Protein AF-D1YFZ2-F1 (afdb_monomer_lite)

Sequence (78 aa):
MGTTALSRLLDHKYEISKVHGKIIKNTSILELNDKKDGYVWSKEKYTVVPQYHPAAVFYNRKLTDIIAQDWLNVKPLI

pLDDT: mean 94.45, std 3.0, range [78.19, 97.75]

Structure (mmCIF, N/CA/C/O backbone):
data_AF-D1YFZ2-F1
#
_en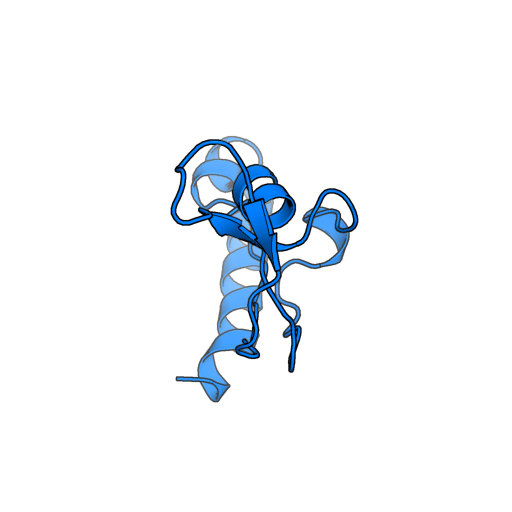try.id   AF-D1YFZ2-F1
#
loop_
_atom_site.group_PDB
_atom_site.id
_atom_site.type_symbol
_atom_site.label_atom_id
_atom_site.label_alt_id
_atom_site.label_comp_id
_atom_site.label_asym_id
_atom_site.label_entity_id
_atom_site.label_seq_id
_atom_site.pdbx_PDB_ins_code
_atom_site.Cartn_x
_atom_site.Cartn_y
_atom_site.Cartn_z
_atom_site.occupancy
_atom_site.B_iso_or_equiv
_atom_site.auth_seq_id
_atom_site.auth_comp_id
_atom_site.auth_asym_id
_atom_site.auth_atom_id
_atom_site.pdbx_PDB_model_num
ATOM 1 N N . MET A 1 1 ? 0.423 6.605 -1.814 1.00 87.38 1 ME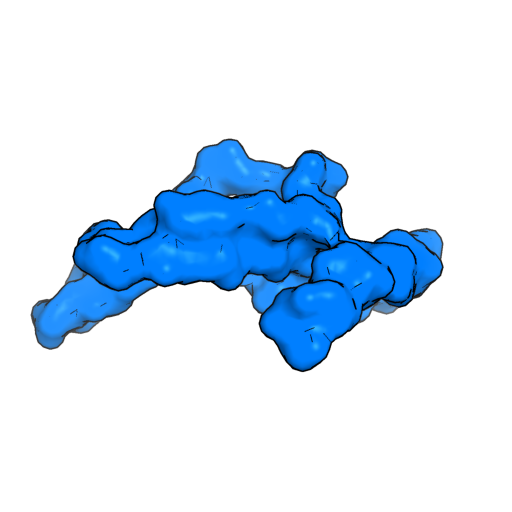T A N 1
ATOM 2 C CA . MET A 1 1 ? 1.291 5.717 -2.625 1.00 87.38 1 MET A CA 1
ATOM 3 C C . MET A 1 1 ? 2.619 5.517 -1.912 1.00 87.38 1 MET A C 1
ATOM 5 O O . MET A 1 1 ? 2.980 6.362 -1.099 1.00 87.38 1 MET A O 1
ATOM 9 N N . GLY A 1 2 ? 3.332 4.426 -2.193 1.00 94.38 2 GLY A N 1
ATOM 10 C CA . GLY A 1 2 ? 4.584 4.065 -1.521 1.00 94.38 2 GLY A CA 1
ATOM 11 C C . GLY A 1 2 ? 4.407 3.287 -0.212 1.00 94.38 2 GLY A C 1
ATOM 12 O O . GLY A 1 2 ? 3.288 3.077 0.261 1.00 94.38 2 GLY A O 1
ATOM 13 N N 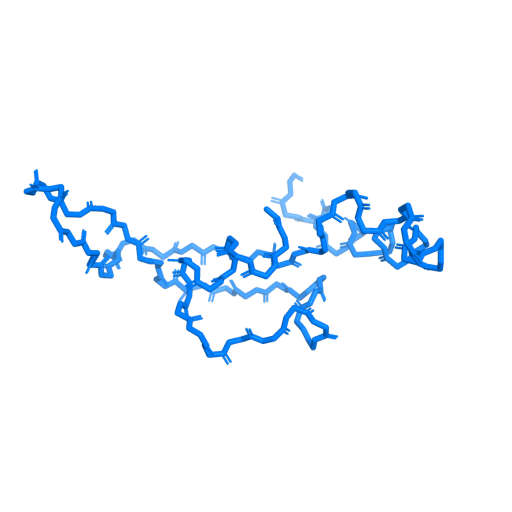. THR A 1 3 ? 5.536 2.870 0.370 1.00 95.81 3 THR A N 1
ATOM 14 C CA . THR A 1 3 ? 5.599 1.969 1.534 1.00 95.81 3 THR A CA 1
ATOM 15 C C . THR A 1 3 ? 4.852 2.510 2.746 1.00 95.81 3 THR A C 1
ATOM 17 O O . THR A 1 3 ? 4.040 1.792 3.310 1.00 95.81 3 THR A O 1
ATOM 20 N N . THR A 1 4 ? 5.048 3.780 3.115 1.00 95.38 4 THR A N 1
ATOM 21 C CA . THR A 1 4 ? 4.416 4.361 4.312 1.00 95.38 4 THR A CA 1
ATOM 22 C C . THR A 1 4 ? 2.893 4.301 4.247 1.00 95.38 4 THR A C 1
ATOM 24 O O . THR A 1 4 ? 2.248 3.898 5.209 1.00 95.38 4 THR A O 1
ATOM 27 N N . ALA A 1 5 ? 2.306 4.649 3.098 1.00 95.56 5 ALA A N 1
ATOM 28 C CA . ALA A 1 5 ? 0.859 4.581 2.911 1.00 95.56 5 ALA A CA 1
ATOM 29 C C . ALA A 1 5 ? 0.349 3.131 2.947 1.00 95.56 5 ALA A C 1
ATOM 31 O O . ALA A 1 5 ? -0.685 2.861 3.550 1.00 95.56 5 ALA A O 1
ATOM 32 N N . LEU A 1 6 ? 1.089 2.201 2.332 1.00 96.75 6 LEU A N 1
ATOM 33 C CA . LEU A 1 6 ? 0.754 0.778 2.344 1.00 96.75 6 LEU A CA 1
ATOM 34 C C . LEU A 1 6 ? 0.767 0.216 3.769 1.00 96.75 6 LEU A C 1
ATOM 36 O O . LEU A 1 6 ? -0.221 -0.379 4.188 1.00 96.75 6 LEU A O 1
ATOM 40 N N . SER A 1 7 ? 1.842 0.463 4.523 1.00 95.75 7 SER A N 1
ATOM 41 C CA . SER A 1 7 ? 1.973 0.019 5.912 1.00 95.75 7 SER A CA 1
ATOM 42 C C . SER A 1 7 ? 0.920 0.651 6.812 1.00 95.75 7 SER A C 1
ATOM 44 O O . SER A 1 7 ? 0.362 -0.010 7.678 1.00 95.75 7 SER A O 1
ATOM 46 N N . ARG A 1 8 ? 0.581 1.922 6.578 1.00 95.50 8 ARG A N 1
ATOM 47 C CA . ARG A 1 8 ? -0.473 2.600 7.332 1.00 95.50 8 ARG A CA 1
ATOM 48 C C . ARG A 1 8 ? -1.846 1.962 7.118 1.00 95.50 8 ARG A C 1
ATOM 50 O O . ARG A 1 8 ? -2.613 1.915 8.073 1.00 95.50 8 ARG A O 1
ATOM 57 N N . LEU A 1 9 ? -2.169 1.519 5.901 1.00 96.69 9 LEU A N 1
ATOM 58 C CA . LEU A 1 9 ? -3.477 0.939 5.574 1.00 96.69 9 LEU A CA 1
ATOM 59 C C . LEU A 1 9 ? -3.568 -0.556 5.880 1.00 96.69 9 LEU A C 1
ATOM 61 O O . LEU A 1 9 ? -4.614 -1.008 6.334 1.00 96.69 9 LEU A O 1
ATOM 65 N N . LEU A 1 10 ? -2.508 -1.317 5.607 1.00 96.12 10 LEU A N 1
ATOM 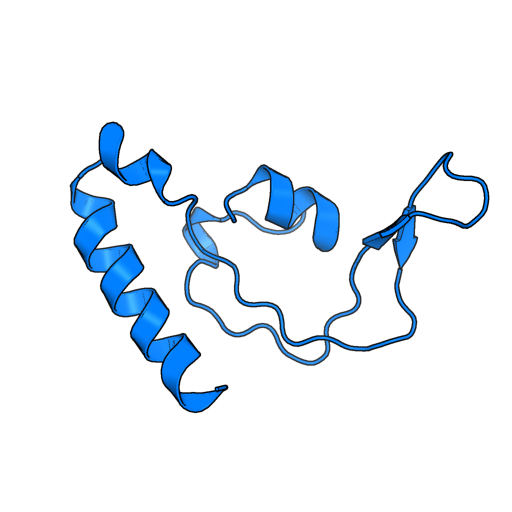66 C CA . LEU A 1 10 ? -2.515 -2.784 5.629 1.00 96.12 10 LEU A CA 1
ATOM 67 C C . LEU A 1 10 ? -1.567 -3.386 6.667 1.00 96.12 10 LEU A C 1
ATOM 69 O O . LEU A 1 10 ? -1.310 -4.592 6.620 1.00 96.12 10 LEU A O 1
ATOM 73 N N . ASP A 1 11 ? -1.076 -2.561 7.593 1.00 91.69 11 ASP A N 1
ATOM 74 C CA . ASP A 1 11 ? -0.026 -2.913 8.547 1.00 91.69 11 ASP A CA 1
ATOM 75 C C . ASP A 1 11 ? 1.306 -3.260 7.835 1.00 91.69 11 ASP A C 1
ATOM 77 O O . ASP A 1 11 ? 1.419 -3.268 6.605 1.00 91.69 11 ASP A O 1
ATOM 81 N N . HIS A 1 12 ? 2.369 -3.542 8.583 1.00 91.56 12 HIS A N 1
ATOM 82 C CA . HIS A 1 12 ? 3.712 -3.825 8.055 1.00 91.56 12 HIS A CA 1
ATOM 83 C C . HIS A 1 12 ? 3.859 -5.211 7.391 1.00 91.56 12 HIS A C 1
ATOM 85 O O . HIS A 1 12 ? 4.961 -5.742 7.271 1.00 91.56 12 HIS A O 1
ATOM 91 N N . LYS A 1 13 ? 2.754 -5.808 6.931 1.00 88.81 13 LYS A N 1
ATOM 92 C CA . LYS A 1 13 ? 2.710 -7.158 6.341 1.00 88.81 13 LYS A CA 1
ATOM 93 C C . LYS A 1 13 ? 3.161 -7.205 4.884 1.00 88.81 13 LYS A C 1
ATOM 95 O O . LYS A 1 13 ? 3.490 -8.276 4.378 1.00 88.81 13 LYS A O 1
ATOM 100 N N . TYR A 1 14 ? 3.149 -6.064 4.202 1.00 92.88 14 TYR A N 1
ATOM 101 C CA . TYR A 1 14 ? 3.407 -5.979 2.771 1.00 92.88 14 TYR A CA 1
ATOM 102 C C . TYR A 1 14 ? 4.635 -5.131 2.467 1.00 92.88 14 TYR A C 1
ATOM 104 O O . TYR A 1 14 ? 4.835 -4.056 3.028 1.00 92.88 14 TYR A O 1
ATOM 112 N N . GLU A 1 15 ? 5.421 -5.595 1.502 1.00 94.50 15 GLU A N 1
ATOM 113 C CA . GLU A 1 15 ? 6.577 -4.880 0.977 1.00 94.50 15 GLU A CA 1
ATOM 114 C C . GLU A 1 15 ? 6.243 -4.339 -0.412 1.00 94.50 15 GLU A C 1
ATOM 116 O O . GLU A 1 15 ? 5.887 -5.112 -1.304 1.00 94.50 15 GLU A O 1
ATOM 121 N N . ILE A 1 16 ? 6.366 -3.021 -0.619 1.00 95.38 16 ILE A N 1
ATOM 122 C CA . ILE A 1 16 ? 5.924 -2.389 -1.872 1.00 95.38 16 ILE A CA 1
ATOM 123 C C . ILE A 1 16 ? 6.602 -2.992 -3.110 1.00 95.38 16 ILE A C 1
ATOM 125 O O . ILE A 1 16 ? 5.948 -3.186 -4.128 1.00 95.38 16 ILE A O 1
ATOM 129 N N . SER A 1 17 ? 7.875 -3.376 -2.992 1.00 94.25 17 SER A N 1
ATOM 130 C CA . SER A 1 17 ? 8.665 -4.015 -4.050 1.00 94.25 17 SER A CA 1
ATOM 131 C C . SER A 1 17 ? 8.092 -5.351 -4.534 1.00 94.25 17 SER A C 1
ATOM 133 O O . SER A 1 17 ? 8.376 -5.766 -5.650 1.00 94.25 17 SER A O 1
ATOM 135 N N . LYS A 1 18 ? 7.275 -6.025 -3.714 1.00 95.50 18 LYS A N 1
ATOM 136 C CA . LYS A 1 18 ? 6.678 -7.334 -4.017 1.00 95.50 18 LYS A CA 1
ATOM 137 C C . LYS A 1 18 ? 5.222 -7.247 -4.454 1.00 95.50 18 LYS A C 1
ATOM 139 O O . LYS A 1 18 ? 4.694 -8.224 -4.997 1.00 95.50 18 LYS A O 1
ATOM 144 N N . VAL A 1 19 ? 4.541 -6.140 -4.148 1.00 95.75 19 VAL A N 1
ATOM 145 C CA . VAL A 1 19 ? 3.085 -6.019 -4.334 1.00 95.75 19 VAL A CA 1
ATOM 146 C C . VAL A 1 19 ? 2.628 -4.813 -5.143 1.00 95.75 19 VAL A C 1
ATOM 148 O O . VAL A 1 19 ? 1.423 -4.667 -5.338 1.00 95.75 19 VAL A O 1
ATOM 151 N N . HIS A 1 20 ? 3.542 -3.971 -5.632 1.00 95.75 20 HIS A N 1
ATOM 152 C CA . HIS A 1 20 ? 3.184 -2.911 -6.573 1.00 95.75 20 HIS A CA 1
ATOM 153 C C . HIS A 1 20 ? 2.431 -3.483 -7.791 1.00 95.75 20 HIS A C 1
ATOM 155 O O . HIS A 1 20 ? 2.671 -4.618 -8.210 1.00 95.75 20 HIS A O 1
ATOM 161 N N . GLY A 1 21 ? 1.439 -2.739 -8.283 1.00 94.12 21 GLY A N 1
ATOM 162 C CA . GLY A 1 21 ? 0.633 -3.112 -9.448 1.00 94.12 21 GLY A CA 1
ATOM 163 C C . GLY A 1 21 ? -0.347 -4.271 -9.234 1.00 94.12 21 GLY A C 1
ATOM 164 O O . GLY A 1 21 ? -1.130 -4.564 -10.138 1.00 94.12 21 GLY A O 1
ATOM 165 N N . LYS A 1 22 ? -0.350 -4.932 -8.067 1.00 95.19 22 LYS A N 1
ATOM 166 C CA . LYS A 1 22 ? -1.282 -6.029 -7.760 1.00 95.19 22 LYS A CA 1
ATOM 167 C C . LYS A 1 22 ? -2.622 -5.498 -7.263 1.00 95.19 22 LYS A C 1
ATOM 169 O O . LYS A 1 22 ? -2.680 -4.586 -6.444 1.00 95.19 22 LYS A O 1
ATOM 174 N N . ILE A 1 23 ? -3.704 -6.136 -7.699 1.00 95.56 23 ILE A N 1
ATOM 175 C CA . ILE A 1 23 ? -5.058 -5.845 -7.221 1.00 95.56 23 ILE A CA 1
ATOM 176 C C . ILE A 1 23 ? -5.344 -6.723 -6.001 1.00 95.56 23 ILE A C 1
ATOM 178 O O . ILE A 1 23 ? -5.503 -7.938 -6.130 1.00 95.56 23 ILE A O 1
ATOM 182 N N . ILE A 1 24 ? -5.439 -6.116 -4.819 1.00 94.69 24 ILE A N 1
ATOM 183 C CA . ILE A 1 24 ? -5.787 -6.805 -3.573 1.00 94.69 24 ILE A CA 1
ATOM 184 C C . ILE A 1 24 ? -7.265 -6.528 -3.275 1.00 94.69 24 ILE A C 1
ATOM 186 O O . ILE A 1 24 ? -7.632 -5.442 -2.830 1.00 94.69 24 ILE A O 1
ATOM 190 N N . LYS A 1 25 ? -8.139 -7.491 -3.579 1.00 95.31 25 LYS A N 1
ATOM 191 C CA . LYS A 1 25 ? -9.598 -7.351 -3.415 1.00 95.31 25 LYS A CA 1
ATOM 192 C C . LYS A 1 25 ? -10.051 -7.676 -1.989 1.00 95.31 25 LYS A C 1
ATOM 194 O O . LYS A 1 25 ? -9.334 -8.330 -1.236 1.00 95.31 25 LYS A O 1
ATOM 199 N N . ASN A 1 26 ? -11.277 -7.269 -1.657 1.00 95.81 26 ASN A N 1
ATOM 200 C CA . ASN A 1 26 ? -11.995 -7.659 -0.437 1.00 95.81 26 ASN A CA 1
ATOM 201 C C . ASN A 1 26 ? -11.179 -7.474 0.861 1.00 95.81 26 ASN A C 1
ATOM 203 O O . ASN A 1 26 ? -11.166 -8.331 1.747 1.00 95.81 26 ASN A O 1
ATOM 207 N N . THR A 1 27 ? -10.445 -6.367 0.955 1.00 96.00 27 THR A N 1
ATOM 208 C CA . THR A 1 27 ? -9.475 -6.124 2.026 1.00 96.00 27 THR A CA 1
ATOM 209 C C . THR A 1 27 ? -9.991 -5.052 2.979 1.00 96.00 27 THR A C 1
ATOM 211 O O . THR A 1 27 ? -10.433 -3.993 2.540 1.00 96.00 27 THR A O 1
ATOM 214 N N . SER A 1 28 ? -9.948 -5.326 4.286 1.00 97.44 28 SER A N 1
ATOM 215 C CA . SER A 1 28 ? -10.153 -4.288 5.307 1.00 97.44 28 SER A CA 1
ATOM 216 C C . SER A 1 28 ? -8.897 -3.425 5.419 1.00 97.44 28 SER A C 1
ATOM 218 O O . SER A 1 28 ? -7.790 -3.938 5.262 1.00 97.44 28 SER A O 1
ATOM 220 N N . ILE A 1 29 ? -9.063 -2.143 5.732 1.00 97.75 29 ILE A N 1
ATOM 221 C CA . ILE A 1 29 ? -7.963 -1.192 5.939 1.00 97.75 29 ILE A CA 1
ATOM 222 C C . ILE A 1 29 ? -8.000 -0.623 7.357 1.00 97.75 29 ILE A C 1
ATOM 224 O O . ILE A 1 29 ? -9.035 -0.651 8.016 1.00 97.75 29 ILE A O 1
ATOM 228 N N . LEU A 1 30 ? -6.874 -0.112 7.840 1.00 97.69 30 LEU A N 1
ATOM 229 C CA . LEU A 1 30 ? -6.800 0.594 9.115 1.00 97.69 30 LEU A CA 1
ATOM 230 C C . LEU A 1 30 ? -7.327 2.029 8.977 1.00 97.69 30 LEU A C 1
ATOM 232 O O . LEU A 1 30 ? -6.716 2.871 8.313 1.00 97.69 30 LEU A O 1
ATOM 236 N N . GLU A 1 31 ? -8.401 2.339 9.689 1.00 97.00 31 GLU A N 1
ATOM 237 C CA . GLU A 1 31 ? -9.022 3.663 9.768 1.00 97.00 31 GLU A CA 1
ATOM 238 C C . GLU A 1 31 ? -8.732 4.303 11.133 1.00 97.00 31 GLU A C 1
ATOM 240 O O . GLU A 1 31 ? -8.481 3.607 12.118 1.00 97.00 31 GLU A O 1
ATOM 245 N N . LEU A 1 32 ? -8.690 5.640 11.186 1.00 96.50 32 LEU A N 1
ATOM 246 C CA . LEU A 1 32 ? -8.539 6.369 12.450 1.00 96.50 32 LEU A CA 1
ATOM 247 C C . LEU A 1 32 ? -9.784 6.131 13.304 1.00 96.50 32 LEU A C 1
ATOM 249 O O . LEU A 1 32 ? -10.897 6.279 12.809 1.00 96.50 32 LEU A O 1
ATOM 253 N N . ASN A 1 33 ? -9.593 5.761 14.568 1.00 96.31 33 ASN A N 1
ATOM 254 C CA . ASN A 1 33 ? -10.712 5.576 15.482 1.00 96.31 33 ASN A CA 1
ATOM 255 C C . ASN A 1 33 ? -11.356 6.924 15.873 1.00 96.31 33 ASN A C 1
ATOM 257 O O . ASN A 1 33 ? -10.750 7.988 15.731 1.00 96.31 33 ASN A O 1
ATOM 261 N N . ASP A 1 34 ? -12.571 6.882 16.424 1.00 96.06 34 ASP A N 1
ATOM 262 C CA . ASP A 1 34 ? -13.319 8.094 16.804 1.00 96.06 34 ASP A CA 1
ATOM 263 C C . ASP A 1 34 ? -12.596 8.947 17.857 1.00 96.06 34 ASP A C 1
ATOM 265 O O . ASP A 1 34 ? -12.714 10.173 17.877 1.00 96.06 34 ASP A O 1
ATOM 269 N N . LYS A 1 35 ? -11.808 8.294 18.720 1.00 96.94 35 LYS A N 1
ATOM 270 C CA . LYS A 1 35 ? -10.997 8.940 19.761 1.00 96.94 35 LYS A CA 1
ATOM 271 C C . LYS A 1 35 ? -9.752 9.644 19.211 1.00 96.94 35 LYS A C 1
ATOM 273 O O . LYS A 1 35 ? -9.133 10.418 19.934 1.00 96.94 35 LYS A O 1
ATOM 278 N N . LYS A 1 36 ? -9.408 9.414 17.940 1.00 95.25 36 LYS A N 1
ATOM 279 C CA . LYS A 1 36 ? -8.225 9.940 17.242 1.00 95.25 36 LYS A CA 1
ATOM 280 C C . LYS A 1 36 ? -6.890 9.593 17.911 1.00 95.25 36 LYS A C 1
ATOM 282 O O . LYS A 1 36 ? -5.904 10.296 17.708 1.00 95.25 36 LYS A O 1
ATOM 287 N N . ASP A 1 37 ? -6.849 8.507 18.674 1.00 96.31 37 ASP A N 1
ATOM 288 C CA . ASP A 1 37 ? -5.675 8.045 19.426 1.00 96.31 37 ASP A CA 1
ATOM 289 C C . ASP A 1 37 ? -5.123 6.704 18.912 1.00 96.31 37 ASP A C 1
ATOM 291 O O . ASP A 1 37 ? -4.106 6.214 19.402 1.00 96.31 37 ASP A O 1
ATOM 295 N N . GLY A 1 38 ? -5.757 6.114 17.896 1.00 95.25 38 GLY A N 1
ATOM 296 C CA . GLY A 1 38 ? -5.332 4.836 17.345 1.00 95.25 38 GLY A CA 1
ATOM 297 C C . GLY A 1 38 ? -6.056 4.449 16.062 1.00 95.25 38 GLY A C 1
ATOM 298 O O . GLY A 1 38 ? -6.840 5.214 15.496 1.00 95.25 38 GLY A O 1
ATOM 299 N N . TYR A 1 39 ? -5.781 3.229 15.604 1.00 96.50 39 TYR A N 1
ATOM 300 C CA . TYR A 1 39 ? -6.329 2.688 14.366 1.00 96.50 39 TYR A CA 1
ATOM 301 C C . TYR A 1 39 ? -7.113 1.406 14.609 1.00 96.50 39 TYR A C 1
ATOM 303 O O . TYR A 1 39 ? -6.719 0.569 15.420 1.00 96.50 39 TYR A O 1
ATOM 311 N N . VAL A 1 40 ? -8.213 1.249 13.880 1.00 97.56 40 VAL A N 1
ATOM 312 C CA . VAL A 1 40 ? -9.061 0.054 13.903 1.00 97.56 40 VAL A CA 1
ATOM 313 C C . VAL A 1 40 ? -9.307 -0.428 12.480 1.00 97.56 40 VAL A C 1
ATOM 315 O O . VAL A 1 40 ? -9.280 0.357 11.534 1.00 97.56 40 VAL A O 1
ATOM 318 N N . TRP A 1 41 ? -9.518 -1.730 12.308 1.00 97.75 41 TRP A N 1
ATOM 319 C CA . TRP A 1 41 ? -9.847 -2.283 10.997 1.00 97.75 41 TRP A CA 1
ATOM 320 C C . TRP A 1 41 ? -11.253 -1.871 10.562 1.00 97.75 41 TRP A C 1
ATOM 322 O O . TRP A 1 41 ? -12.209 -1.977 11.333 1.00 97.75 41 TRP A O 1
ATOM 332 N N . SER A 1 42 ? -11.371 -1.466 9.301 1.00 97.50 42 SER A N 1
ATOM 333 C CA . SER A 1 42 ? -12.631 -1.127 8.657 1.00 97.50 42 SER A CA 1
ATOM 334 C C . SER A 1 42 ? -13.561 -2.340 8.585 1.00 97.50 42 SER A C 1
ATOM 336 O O . SER A 1 42 ? -13.134 -3.473 8.313 1.00 97.50 42 SER A O 1
ATOM 338 N N . LYS A 1 43 ? -14.861 -2.089 8.772 1.00 96.88 43 LYS A N 1
ATOM 339 C CA . LYS A 1 43 ? -15.915 -3.073 8.471 1.00 96.88 43 LYS A CA 1
ATOM 340 C C . LYS A 1 43 ? -16.089 -3.233 6.961 1.00 96.88 43 LYS A C 1
ATOM 342 O O . LYS A 1 43 ? -16.225 -4.356 6.478 1.00 96.88 43 LYS A O 1
ATOM 347 N N . GLU A 1 44 ? -16.005 -2.116 6.240 1.00 97.56 44 GLU A N 1
ATOM 348 C CA . GLU A 1 44 ? -16.068 -2.075 4.783 1.00 97.56 44 GLU A CA 1
ATOM 349 C C . GLU A 1 44 ? -14.873 -2.776 4.138 1.00 97.56 44 GLU A C 1
ATOM 351 O O . GLU A 1 44 ? -13.768 -2.843 4.698 1.00 97.56 44 GLU A O 1
ATOM 356 N N . LYS A 1 45 ? -15.117 -3.306 2.938 1.00 97.38 45 LYS A N 1
ATOM 357 C CA . LYS A 1 45 ? -14.143 -4.058 2.153 1.00 97.38 45 LYS A CA 1
ATOM 358 C C . LYS A 1 45 ? -13.763 -3.273 0.914 1.00 97.38 45 LYS A C 1
ATOM 360 O O . LYS A 1 45 ? -14.609 -2.917 0.101 1.00 97.38 45 LYS A O 1
ATOM 365 N N . TYR A 1 46 ? -12.466 -3.065 0.753 1.00 96.81 46 TYR A N 1
ATOM 366 C CA . TYR A 1 46 ? -11.911 -2.253 -0.314 1.00 96.81 46 TYR A CA 1
ATOM 367 C C . TYR A 1 46 ? -11.118 -3.105 -1.300 1.00 96.81 46 TYR A C 1
ATOM 369 O O . TYR A 1 46 ? -10.607 -4.183 -0.976 1.00 96.81 46 TYR A O 1
ATOM 377 N N . THR A 1 47 ? -10.997 -2.587 -2.519 1.00 95.88 47 THR A N 1
ATOM 378 C CA . THR A 1 47 ? -9.955 -3.014 -3.448 1.00 95.88 47 THR A CA 1
ATOM 379 C C . THR A 1 47 ? -8.775 -2.069 -3.284 1.00 95.88 47 THR A C 1
ATOM 381 O O . THR A 1 47 ? -8.902 -0.870 -3.516 1.00 95.88 47 THR A O 1
ATOM 384 N N . VAL A 1 48 ? -7.634 -2.603 -2.861 1.00 95.62 48 VAL A N 1
ATOM 385 C CA . VAL A 1 48 ? -6.399 -1.843 -2.660 1.00 95.62 48 VAL A CA 1
ATOM 386 C C . VAL A 1 48 ? -5.434 -2.184 -3.785 1.00 95.62 48 VAL A C 1
ATOM 388 O O . VAL A 1 48 ? -5.149 -3.356 -4.029 1.00 95.62 48 VAL A O 1
ATOM 391 N N . VAL A 1 49 ? -4.908 -1.159 -4.456 1.00 96.12 49 VAL A N 1
ATOM 392 C CA . VAL A 1 49 ? -3.846 -1.314 -5.456 1.00 96.12 49 VAL A CA 1
ATOM 393 C C . VAL A 1 49 ? -2.589 -0.607 -4.951 1.00 96.12 49 VAL A C 1
ATOM 395 O O . VAL A 1 49 ? -2.500 0.622 -5.031 1.00 96.12 49 VAL A O 1
ATOM 398 N N . PRO A 1 50 ? -1.612 -1.342 -4.388 1.00 96.19 50 PRO A N 1
ATOM 399 C CA . PRO A 1 50 ? -0.340 -0.762 -3.999 1.00 96.19 50 PRO A CA 1
ATOM 400 C C . PRO A 1 50 ? 0.409 -0.268 -5.232 1.00 96.19 50 PRO A C 1
ATOM 402 O O . PRO A 1 50 ? 0.483 -0.952 -6.249 1.00 96.19 50 PRO A O 1
ATOM 405 N N . GLN A 1 51 ? 1.017 0.905 -5.124 1.00 95.56 51 GLN A N 1
ATOM 406 C CA . GLN A 1 51 ? 1.881 1.453 -6.163 1.00 95.56 51 GLN A CA 1
ATOM 407 C C . GLN A 1 51 ? 3.074 2.168 -5.547 1.00 95.56 51 GLN A C 1
ATOM 409 O O . GLN A 1 51 ? 2.987 2.700 -4.429 1.00 95.56 51 GLN A O 1
ATOM 414 N N . TYR A 1 52 ? 4.183 2.195 -6.287 1.00 96.12 52 TYR A N 1
ATOM 415 C CA . TYR A 1 52 ? 5.335 3.011 -5.928 1.00 96.12 52 TYR A CA 1
ATOM 416 C C . TYR A 1 52 ? 4.940 4.481 -5.771 1.00 96.12 52 TYR A C 1
ATOM 418 O O . TYR A 1 52 ? 4.010 4.981 -6.401 1.00 96.12 52 TYR A O 1
ATOM 426 N N . HIS A 1 53 ? 5.653 5.189 -4.897 1.00 94.06 53 HIS A N 1
ATOM 427 C CA . HIS A 1 53 ? 5.496 6.634 -4.809 1.00 94.06 53 HIS A CA 1
ATOM 428 C C . HIS A 1 53 ? 6.050 7.276 -6.095 1.00 94.06 53 HIS A C 1
ATOM 430 O O . HIS A 1 53 ? 7.185 6.954 -6.448 1.00 94.06 53 HIS A O 1
ATOM 436 N N . PRO A 1 54 ? 5.337 8.205 -6.765 1.00 91.44 54 PRO A N 1
ATOM 437 C CA . PRO A 1 54 ? 5.799 8.795 -8.025 1.00 91.44 54 PRO A CA 1
ATOM 438 C C . PRO A 1 54 ? 7.199 9.413 -7.93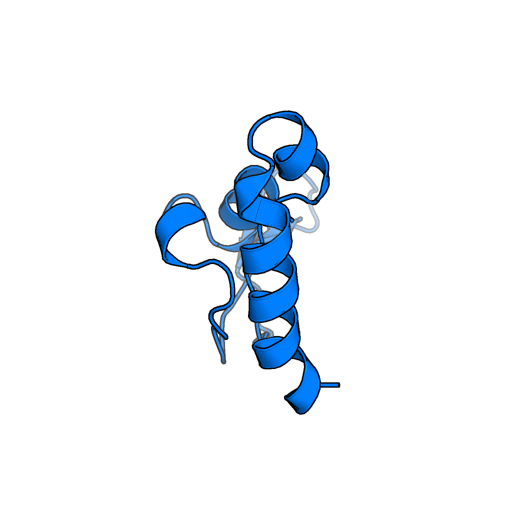3 1.00 91.44 54 PRO A C 1
ATOM 440 O O . PRO A 1 54 ? 8.015 9.223 -8.824 1.00 91.44 54 PRO A O 1
ATOM 443 N N . ALA A 1 55 ? 7.535 10.057 -6.809 1.00 93.25 55 ALA A N 1
ATOM 444 C CA . ALA A 1 55 ? 8.871 10.626 -6.590 1.00 93.25 55 ALA A CA 1
ATOM 445 C C . ALA A 1 55 ? 10.022 9.591 -6.561 1.00 93.25 55 ALA A C 1
ATOM 447 O O . ALA A 1 55 ? 11.184 9.977 -6.650 1.00 93.25 55 ALA A O 1
ATOM 448 N N . ALA A 1 56 ? 9.746 8.283 -6.465 1.00 93.00 56 ALA A N 1
ATOM 449 C CA . ALA A 1 56 ? 10.787 7.252 -6.489 1.00 93.00 56 ALA A CA 1
ATOM 450 C C . ALA A 1 56 ? 11.558 7.218 -7.824 1.00 93.00 56 ALA A C 1
ATOM 452 O O . ALA A 1 56 ? 12.722 6.814 -7.850 1.00 93.00 56 ALA A O 1
ATOM 453 N N . VAL A 1 57 ? 10.956 7.708 -8.916 1.00 94.31 57 VAL A N 1
ATOM 454 C CA . VAL A 1 57 ? 11.610 7.799 -10.233 1.00 94.31 57 VAL A CA 1
ATOM 455 C C . VAL A 1 57 ? 12.813 8.747 -10.243 1.00 94.31 57 VAL A C 1
ATOM 457 O O . VAL A 1 57 ? 13.718 8.562 -11.055 1.00 94.31 57 VAL A O 1
ATOM 460 N N . PHE A 1 58 ? 12.870 9.724 -9.325 1.00 95.06 58 PHE A N 1
ATOM 461 C CA . PHE A 1 58 ? 14.023 10.624 -9.198 1.00 95.06 58 PHE A CA 1
ATOM 462 C C . PHE A 1 58 ? 15.288 9.884 -8.750 1.00 95.06 58 PHE A C 1
ATOM 464 O O . PHE A 1 58 ? 16.388 10.272 -9.135 1.00 95.06 58 PHE A O 1
ATOM 471 N N . TYR A 1 59 ? 15.130 8.799 -7.990 1.00 91.81 59 TYR A N 1
ATOM 472 C CA . TYR A 1 59 ? 16.234 7.987 -7.475 1.00 91.81 59 TYR A CA 1
ATOM 473 C C . TYR A 1 59 ? 16.472 6.728 -8.313 1.00 91.81 59 TYR A C 1
ATOM 475 O O . TYR A 1 59 ? 17.598 6.247 -8.407 1.00 91.81 59 TYR A O 1
ATOM 483 N N . ASN A 1 60 ? 15.426 6.195 -8.949 1.00 93.38 60 ASN A N 1
ATOM 484 C CA . ASN A 1 60 ? 15.521 5.043 -9.835 1.00 93.38 60 ASN A CA 1
ATOM 485 C C . ASN A 1 60 ? 14.637 5.240 -11.071 1.00 93.38 60 ASN A C 1
ATOM 487 O O . ASN A 1 60 ? 13.465 4.866 -11.084 1.00 93.38 60 ASN A O 1
ATOM 491 N N . ARG A 1 61 ? 15.227 5.781 -12.143 1.00 92.69 61 ARG A N 1
ATOM 492 C CA . ARG A 1 61 ? 14.519 6.061 -13.403 1.00 92.69 61 ARG A CA 1
ATOM 493 C C . ARG A 1 61 ? 13.890 4.828 -14.056 1.00 92.69 61 ARG A C 1
ATOM 495 O O . ARG A 1 61 ? 12.916 4.982 -14.782 1.00 92.69 61 ARG A O 1
ATOM 502 N N . LYS A 1 62 ? 14.392 3.615 -13.781 1.00 92.31 62 LYS A N 1
ATOM 503 C CA . LYS A 1 62 ? 13.793 2.369 -14.300 1.00 92.31 62 LYS A CA 1
ATOM 504 C C . LYS A 1 62 ? 12.372 2.144 -13.769 1.00 92.31 62 LYS A C 1
ATOM 506 O O . LYS A 1 62 ? 11.604 1.414 -14.382 1.00 92.31 62 LYS A O 1
ATOM 511 N N . LEU A 1 63 ? 12.011 2.775 -12.645 1.00 93.94 63 LEU A N 1
ATOM 512 C CA . LEU A 1 63 ? 10.659 2.699 -12.091 1.00 93.94 63 LEU A CA 1
ATOM 513 C C . LEU A 1 63 ? 9.615 3.401 -12.962 1.00 93.94 63 LEU A C 1
ATOM 515 O O . LEU A 1 63 ? 8.440 3.095 -12.810 1.00 93.94 63 LEU A O 1
ATOM 519 N N . THR A 1 64 ? 10.005 4.310 -13.861 1.00 94.62 64 THR A N 1
ATOM 520 C CA . THR A 1 64 ? 9.057 5.020 -14.732 1.00 94.62 64 THR A CA 1
ATOM 521 C C . THR A 1 64 ? 8.233 4.043 -15.566 1.00 94.62 64 THR A C 1
ATOM 523 O O . THR A 1 64 ? 7.004 4.090 -15.525 1.00 94.62 64 THR A O 1
ATOM 526 N N . ASP A 1 65 ? 8.900 3.111 -16.251 1.00 95.31 65 ASP A N 1
ATOM 527 C CA . ASP A 1 65 ? 8.224 2.124 -17.095 1.00 95.31 65 ASP A CA 1
ATOM 528 C C . ASP A 1 65 ? 7.413 1.140 -16.248 1.00 95.31 65 ASP A C 1
ATOM 530 O O . ASP A 1 65 ? 6.288 0.801 -16.602 1.00 95.31 65 ASP A O 1
ATOM 534 N N . ILE A 1 66 ? 7.941 0.736 -15.086 1.00 94.88 66 ILE A N 1
ATOM 535 C CA . ILE A 1 66 ? 7.245 -0.164 -14.155 1.00 94.88 66 ILE A CA 1
ATOM 536 C C . ILE A 1 66 ? 5.942 0.470 -13.657 1.00 94.88 66 ILE A C 1
ATOM 538 O O . ILE A 1 66 ? 4.896 -0.166 -13.711 1.00 94.88 66 ILE A O 1
ATOM 542 N N . ILE A 1 67 ? 5.979 1.735 -13.229 1.00 94.00 67 ILE A N 1
ATOM 543 C CA . ILE A 1 67 ? 4.787 2.463 -12.778 1.00 94.00 67 ILE A CA 1
ATOM 544 C C . ILE A 1 67 ? 3.782 2.588 -13.925 1.00 94.00 67 ILE A C 1
ATOM 546 O O . ILE A 1 67 ? 2.593 2.354 -13.721 1.00 94.00 67 ILE A O 1
ATOM 550 N N . ALA A 1 68 ? 4.237 2.918 -15.137 1.00 93.56 68 ALA A N 1
ATOM 551 C CA . ALA A 1 68 ? 3.360 2.994 -16.303 1.00 93.56 68 ALA A CA 1
ATOM 552 C C . ALA A 1 68 ? 2.669 1.649 -16.603 1.00 93.56 68 ALA A C 1
ATOM 554 O O . ALA A 1 68 ? 1.474 1.634 -16.898 1.00 93.56 68 ALA A O 1
ATOM 555 N N . GLN A 1 69 ? 3.386 0.527 -16.475 1.00 94.19 69 GLN A N 1
ATOM 556 C CA . GLN A 1 69 ? 2.808 -0.814 -16.616 1.00 94.19 69 GLN A CA 1
ATOM 557 C C . GLN A 1 69 ? 1.820 -1.141 -15.490 1.00 94.19 69 GLN A C 1
ATOM 559 O O . GLN A 1 69 ? 0.731 -1.640 -15.767 1.00 94.19 69 GLN A O 1
ATOM 564 N N . ASP A 1 70 ? 2.137 -0.802 -14.237 1.00 94.31 70 ASP A N 1
ATOM 565 C CA . ASP A 1 70 ? 1.237 -1.013 -13.095 1.00 94.31 70 ASP A CA 1
ATOM 566 C C . ASP A 1 70 ? -0.124 -0.321 -13.304 1.00 94.31 70 ASP A C 1
ATOM 568 O O . ASP A 1 70 ? -1.167 -0.864 -12.934 1.00 94.31 70 ASP A O 1
ATOM 572 N N . TRP A 1 71 ? -0.144 0.856 -13.939 1.00 92.56 71 TRP A N 1
ATOM 573 C CA . TRP A 1 71 ? -1.385 1.567 -14.265 1.00 92.56 71 TRP A CA 1
ATOM 574 C C . TRP A 1 71 ? -2.276 0.835 -15.273 1.00 92.56 71 TRP A C 1
ATOM 576 O O . TRP A 1 71 ? -3.500 0.978 -15.212 1.00 92.56 71 TRP A O 1
ATOM 586 N N . LEU A 1 72 ? -1.713 0.002 -16.153 1.00 93.69 72 LEU A N 1
ATOM 587 C CA . LEU A 1 72 ? -2.512 -0.824 -17.062 1.00 93.69 72 LEU A CA 1
ATOM 588 C C . LEU A 1 72 ? -3.345 -1.861 -16.300 1.00 93.69 72 LEU A C 1
ATOM 590 O O . LEU A 1 72 ? -4.451 -2.174 -16.735 1.00 93.69 72 LEU A O 1
ATOM 594 N N . ASN A 1 73 ? -2.875 -2.320 -15.135 1.00 90.75 73 ASN A N 1
ATOM 595 C CA . ASN A 1 73 ? -3.641 -3.215 -14.263 1.00 90.75 73 ASN A CA 1
ATOM 596 C C . ASN A 1 73 ? -4.804 -2.495 -13.566 1.00 90.75 73 ASN A C 1
ATOM 598 O O . ASN A 1 73 ? -5.778 -3.138 -13.182 1.00 90.75 73 ASN A O 1
ATOM 602 N N . VAL A 1 74 ? -4.717 -1.172 -13.392 1.00 90.06 74 VAL A N 1
ATOM 603 C CA . VAL A 1 74 ? -5.778 -0.357 -12.775 1.00 90.06 74 VAL A CA 1
ATOM 604 C C . VAL A 1 74 ? -6.867 -0.006 -13.778 1.00 90.06 74 VAL A C 1
ATOM 606 O O . VAL A 1 74 ? -8.030 0.043 -13.399 1.00 90.06 74 VAL A O 1
ATOM 609 N N . LYS A 1 75 ? -6.511 0.198 -15.052 1.00 91.12 75 LYS A N 1
ATOM 610 C CA . LYS A 1 75 ? -7.435 0.609 -16.121 1.00 91.12 75 LYS A CA 1
ATOM 611 C C . LYS A 1 75 ? -8.773 -0.160 -16.162 1.00 91.12 75 LYS A C 1
ATOM 613 O O . LYS A 1 75 ? -9.778 0.488 -16.409 1.00 91.12 75 LYS A O 1
ATOM 618 N N . PRO A 1 76 ? -8.849 -1.483 -15.917 1.00 90.94 76 PRO A N 1
ATOM 619 C CA . PRO A 1 76 ? -10.122 -2.213 -15.919 1.00 90.94 76 PRO A CA 1
ATOM 620 C C . PRO A 1 76 ? -11.024 -1.967 -14.694 1.00 90.94 76 PRO A C 1
ATOM 622 O O . PRO A 1 76 ? -12.127 -2.504 -14.651 1.00 90.94 76 PRO A O 1
ATOM 625 N N . LEU A 1 77 ?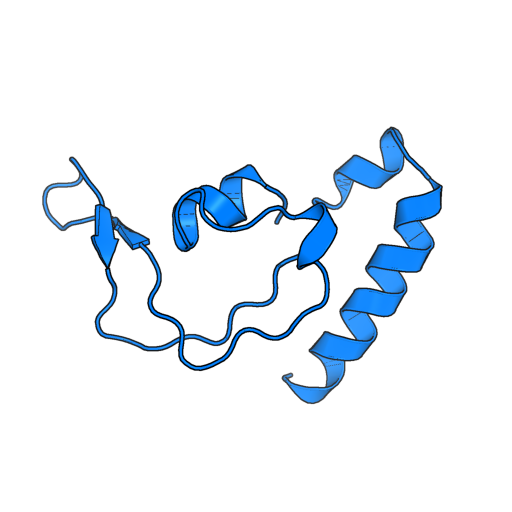 -10.545 -1.254 -13.669 1.00 85.69 77 LEU A N 1
ATOM 626 C CA . LEU A 1 77 ? -11.265 -0.990 -12.413 1.00 85.69 77 LEU A CA 1
ATOM 627 C C . LEU A 1 77 ? -11.940 0.393 -12.368 1.00 85.69 77 LEU A C 1
ATOM 629 O O . LEU A 1 77 ? -12.575 0.704 -11.360 1.00 85.69 77 LEU A O 1
ATOM 633 N N . ILE A 1 78 ? -11.758 1.215 -13.405 1.00 78.19 78 ILE A N 1
ATOM 634 C CA . ILE A 1 78 ? -12.207 2.613 -13.509 1.00 78.19 78 ILE A CA 1
ATOM 635 C C . ILE A 1 78 ? -13.082 2.832 -14.737 1.00 78.19 78 ILE A C 1
ATOM 637 O O . ILE A 1 78 ? -12.876 2.122 -15.746 1.00 78.19 78 ILE A O 1
#

Secondary structure (DSSP, 8-state):
--HHHHHHHHGGG--HHHHTT--EEEE--EEE-TTSSSEEE-SS-EEE-----GGGGGT-TTHHHHHHHHHHHHGGG-

Foldseek 3Di:
DADVVCCQWPNNPDDLVVQALHWDWQDWTWDQDPVNPGTDTDPDIDTDHRHHDPCVCVVPVVVVVVRVVSVVSCVVVD

Radius of gyration: 13.89 Å; chains: 1; bounding box: 32×18×37 Å

Organism: NCBI:txid679196

InterPro domains:
  IPR036895 Uracil-DNA glycosylase-like domain superfamily [G3DSA:3.40.470.10] (1-78)
  IPR036895 Uracil-DNA glycosylase-like domain superfamily [SSF52141] (1-76)